Protein AF-A0A942F7T7-F1 (afdb_monomer)

pLDDT: mean 70.99, std 21.41, range [30.16, 93.31]

Secondary structure (DSSP, 8-state):
--SHHHHTT--HHHHHHHHHHHHHHHHHHSEEEHHHHHHHHH---S---HHHHHHHHHHHHTTSSEEEEE-SS-TT-EEEEE-TT--PPPHHHH-HHHHHHHHHHHHHHHHHHHHHHHHHHHHS---------------------------------------

Mean predicted aligned error: 17.88 Å

Sequence (163 aa):
MSDVKTWNNISGEQIDAIVESLKRGVRDSHRASVKYACKQILGIESKIHPRVVERVAAILVGTGEYLKEPGTQNTNDLDIVVNPAYKPPSWTDMHPILWEVIKGGITAIFSIIVSVILSIKILSPKVPQESNKHNTESVEVTPQKIVIRDTVYLSDSMLKKRH

Nearest PDB structures (foldseek):
  6wjh-assembly4_D  TM=6.776E-01  e=4.732E-01  Homo sapiens
  5wy5-assembly1_B  TM=5.385E-01  e=3.050E-01  Homo sapiens
  9bd2-assembly1_A  TM=6.716E-01  e=1.375E+00  Homo sapiens
  7jk4-assembly1_B  TM=4.595E-01  e=9.438E-01  Drosophila melanogaster
  8fo8-assembly1_E  TM=5.396E-01  e=1.375E+00  Homo sapiens

Foldseek 3Di:
DPPPVVLVPQDPVLLVQLLVVLVVCCVVPQKDWSVVSNCVSVVDPDDDDLVSQVVSQCVVCVVVQWDWDQDPVDNSIIMIGGDPPDDPQDPCNVCVPVVVVVVVVVVVVVVVVVVVVVVVVVPPDPPPPDDDDDDDDDDDDDDDDDDDDDDDDDDDDDDDDDD

Structure (mmCIF, N/CA/C/O backbone):
data_AF-A0A942F7T7-F1
#
_entry.id   AF-A0A942F7T7-F1
#
loop_
_atom_site.group_PDB
_atom_site.id
_atom_site.type_symbol
_atom_site.label_atom_id
_atom_site.label_alt_id
_atom_site.label_comp_id
_atom_site.label_asym_id
_atom_site.label_entity_id
_atom_site.label_seq_id
_atom_site.pdbx_PDB_ins_code
_atom_site.Cartn_x
_atom_site.Cartn_y
_atom_site.Cartn_z
_atom_site.occupancy
_atom_site.B_iso_or_equiv
_atom_site.auth_seq_id
_atom_site.auth_comp_id
_atom_site.auth_asym_id
_atom_site.auth_atom_id
_atom_site.pdbx_PDB_model_num
ATOM 1 N N . MET A 1 1 ? -23.646 11.274 22.908 1.00 39.72 1 MET A N 1
ATOM 2 C CA . MET A 1 1 ? -24.298 11.187 21.579 1.00 39.72 1 MET A CA 1
ATOM 3 C C . MET A 1 1 ? -23.443 11.949 20.557 1.00 39.72 1 MET A C 1
ATOM 5 O O . MET A 1 1 ? -23.967 12.736 19.779 1.00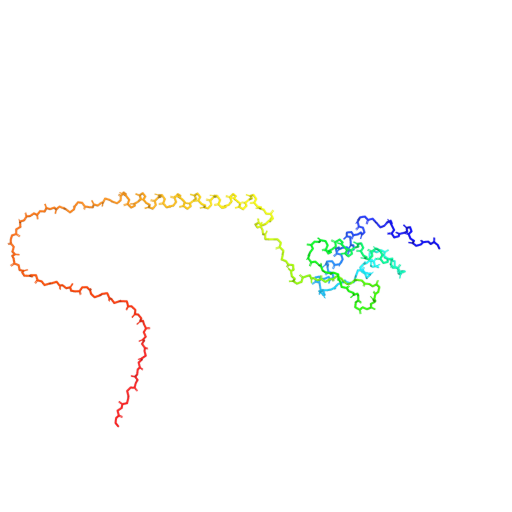 39.72 1 MET A O 1
ATOM 9 N N . SER A 1 2 ? -22.116 11.736 20.584 1.00 47.78 2 SER A N 1
ATOM 10 C CA . SER A 1 2 ? -21.147 12.744 20.115 1.00 47.78 2 SER A CA 1
ATOM 11 C C . SER A 1 2 ? -20.045 12.218 19.189 1.00 47.78 2 SER A C 1
ATOM 13 O O . SER A 1 2 ? -19.206 13.006 18.782 1.00 47.78 2 SER A O 1
ATOM 15 N N . ASP A 1 3 ? -20.035 10.938 18.807 1.00 53.72 3 ASP A N 1
ATOM 16 C CA . ASP A 1 3 ? -18.821 10.376 18.189 1.00 53.72 3 ASP A CA 1
ATOM 17 C C . ASP A 1 3 ? -18.897 10.171 16.671 1.00 53.72 3 ASP A C 1
ATOM 19 O O . ASP A 1 3 ? -17.874 10.216 16.004 1.00 53.72 3 ASP A O 1
ATOM 23 N N . VAL A 1 4 ? -20.075 10.002 16.062 1.00 48.12 4 VAL A N 1
ATOM 24 C CA . VAL A 1 4 ? -20.154 9.618 14.632 1.00 48.12 4 VAL A CA 1
ATOM 25 C C . VAL A 1 4 ? -19.854 10.782 13.674 1.00 48.12 4 VAL A C 1
ATOM 27 O O . VAL A 1 4 ? -19.265 10.570 12.615 1.00 48.12 4 VAL A O 1
ATOM 30 N N . LYS A 1 5 ? -20.211 12.024 14.037 1.00 47.53 5 LYS A N 1
ATOM 31 C CA . LYS A 1 5 ? -19.929 13.207 13.197 1.00 47.53 5 LYS A CA 1
ATOM 32 C C . LYS A 1 5 ? -18.435 13.532 13.129 1.00 47.53 5 LYS A C 1
ATOM 34 O O . LYS A 1 5 ? -17.971 13.987 12.091 1.00 47.53 5 LYS A O 1
ATOM 39 N N . THR A 1 6 ? -17.688 13.252 14.193 1.00 57.66 6 THR A N 1
ATOM 40 C CA . THR A 1 6 ? -16.248 13.525 14.291 1.00 57.66 6 THR A CA 1
ATOM 41 C C . THR A 1 6 ? -15.443 12.621 13.355 1.00 57.66 6 THR A C 1
ATOM 43 O O . THR A 1 6 ? -14.536 13.089 12.678 1.00 57.66 6 THR A O 1
ATOM 46 N N . TRP A 1 7 ? -15.835 11.348 13.223 1.00 58.22 7 TRP A N 1
ATOM 47 C CA . TRP A 1 7 ? -15.161 10.377 12.347 1.00 58.22 7 TRP A CA 1
ATOM 48 C C . TRP A 1 7 ? -15.465 10.557 10.853 1.00 58.22 7 TRP A C 1
ATOM 50 O O . TRP A 1 7 ? -14.662 10.154 10.014 1.00 58.22 7 TRP A O 1
ATOM 60 N N . ASN A 1 8 ? -16.598 11.176 10.504 1.00 61.94 8 ASN A N 1
ATOM 61 C CA . ASN A 1 8 ? -16.910 11.530 9.114 1.00 61.94 8 ASN A CA 1
ATOM 62 C C . ASN A 1 8 ? -16.167 12.791 8.631 1.00 61.94 8 ASN A C 1
ATOM 64 O O . ASN A 1 8 ? -16.152 13.043 7.430 1.00 61.94 8 ASN A O 1
ATOM 68 N N . ASN A 1 9 ? -15.540 13.546 9.541 1.00 70.25 9 ASN A N 1
ATOM 69 C CA . ASN A 1 9 ? -14.841 14.804 9.263 1.00 70.25 9 ASN A CA 1
ATOM 70 C C . ASN A 1 9 ? -13.305 14.675 9.278 1.00 70.25 9 ASN A C 1
ATOM 72 O O . ASN A 1 9 ? -12.613 15.676 9.447 1.00 70.25 9 ASN A O 1
ATOM 76 N N . ILE A 1 10 ? -12.757 13.469 9.102 1.00 76.12 10 ILE A N 1
ATOM 77 C CA . ILE A 1 10 ? -11.308 13.312 8.905 1.00 76.12 10 ILE A CA 1
ATOM 78 C C . ILE A 1 10 ? -10.936 13.950 7.562 1.00 76.12 10 ILE A C 1
ATOM 80 O O . ILE A 1 10 ? -11.512 13.595 6.527 1.00 76.12 10 ILE A O 1
ATOM 84 N N . SER A 1 11 ? -9.991 14.891 7.580 1.00 83.56 11 SER A N 1
ATOM 85 C CA . SER A 1 11 ? -9.525 15.567 6.369 1.00 83.56 11 SER A CA 1
ATOM 86 C C . SER A 1 11 ? -8.717 14.622 5.474 1.00 83.56 11 SER A C 1
ATOM 88 O O . SER A 1 11 ? -8.183 13.610 5.931 1.00 83.56 11 SER A O 1
ATOM 90 N N . GLY A 1 12 ? -8.600 14.962 4.186 1.00 83.19 12 GLY A N 1
ATOM 91 C CA . GLY A 1 12 ? -7.717 14.234 3.266 1.00 83.19 12 GLY A CA 1
ATOM 92 C C . GLY A 1 12 ? -6.278 14.174 3.785 1.00 83.19 12 GLY A C 1
ATOM 93 O O . GLY A 1 12 ? -5.710 13.094 3.868 1.00 83.19 12 GLY A O 1
ATOM 94 N N . GLU A 1 13 ? -5.754 15.298 4.280 1.00 88.50 13 GLU A N 1
ATOM 95 C CA . GLU A 1 13 ? -4.402 15.381 4.853 1.00 88.50 13 GLU A CA 1
ATOM 96 C C . GLU A 1 13 ? -4.195 14.439 6.046 1.00 88.50 13 GLU A C 1
ATOM 98 O O . GLU A 1 13 ? -3.140 13.824 6.186 1.00 88.50 13 GLU A O 1
ATOM 103 N N . GLN A 1 14 ? -5.203 14.290 6.910 1.00 87.56 14 GLN A N 1
ATOM 104 C CA . GLN A 1 14 ? -5.133 13.353 8.030 1.00 87.56 14 GLN A CA 1
ATOM 105 C C . GLN A 1 14 ? -5.121 11.901 7.547 1.00 87.56 14 GLN A C 1
ATOM 107 O O . GLN A 1 14 ? -4.387 11.083 8.099 1.00 87.56 14 GLN A O 1
ATOM 112 N N . ILE A 1 15 ? -5.911 11.574 6.519 1.00 86.81 15 ILE A N 1
ATOM 113 C CA . ILE A 1 15 ? -5.895 10.243 5.900 1.00 86.81 15 ILE A CA 1
ATOM 114 C C . ILE A 1 15 ? -4.515 9.966 5.298 1.00 86.81 15 ILE A C 1
ATOM 116 O O . ILE A 1 15 ? -3.952 8.906 5.562 1.00 86.81 15 ILE A O 1
ATOM 120 N N . ASP A 1 16 ? -3.946 10.922 4.566 1.00 89.31 16 ASP A N 1
ATOM 121 C CA . ASP A 1 16 ? -2.624 10.788 3.952 1.00 89.31 16 ASP A CA 1
ATOM 122 C C . ASP A 1 16 ? -1.530 10.602 5.013 1.00 89.31 16 ASP A C 1
ATOM 124 O O . ASP A 1 16 ? -0.691 9.709 4.893 1.00 89.31 16 ASP A O 1
ATOM 128 N N . ALA A 1 17 ? -1.585 11.360 6.111 1.00 90.62 17 ALA A N 1
ATOM 129 C CA . ALA A 1 17 ? -0.657 11.211 7.230 1.00 90.62 17 ALA A CA 1
ATOM 130 C C . ALA A 1 17 ? -0.758 9.830 7.906 1.00 90.62 17 ALA A C 1
ATOM 132 O O . ALA A 1 17 ? 0.264 9.232 8.256 1.00 90.62 17 ALA A O 1
ATOM 133 N N . ILE A 1 18 ? -1.973 9.292 8.069 1.00 91.38 18 ILE A N 1
ATOM 134 C CA . ILE A 1 18 ? -2.180 7.934 8.595 1.00 91.38 18 ILE A CA 1
ATOM 135 C C . ILE A 1 18 ? -1.603 6.898 7.627 1.00 91.38 18 ILE A C 1
ATOM 137 O O . ILE A 1 18 ? -0.908 5.980 8.059 1.00 91.38 18 ILE A O 1
ATOM 141 N N . VAL A 1 19 ? -1.864 7.044 6.327 1.00 91.19 19 VAL A N 1
ATOM 142 C CA . VAL A 1 19 ? -1.357 6.139 5.289 1.00 91.19 19 VAL A CA 1
ATOM 143 C C . VAL A 1 19 ? 0.171 6.130 5.270 1.00 91.19 19 VAL A C 1
ATOM 145 O O . VAL A 1 19 ? 0.770 5.057 5.267 1.00 91.19 19 VAL A O 1
ATOM 148 N N . GLU A 1 20 ? 0.817 7.292 5.321 1.00 92.31 20 GLU A N 1
ATOM 149 C CA . GLU A 1 20 ? 2.280 7.381 5.361 1.00 92.31 20 GLU A CA 1
ATOM 150 C C . GLU A 1 20 ? 2.871 6.799 6.651 1.00 92.31 20 GLU A C 1
ATOM 152 O O . GLU A 1 20 ? 3.884 6.096 6.609 1.00 92.31 20 GLU A O 1
ATOM 157 N N . SER A 1 21 ? 2.211 7.013 7.794 1.00 92.44 21 SER A N 1
ATOM 158 C CA . SER A 1 21 ? 2.591 6.373 9.059 1.00 92.44 21 SER A CA 1
ATOM 159 C C . SER A 1 21 ? 2.517 4.845 8.962 1.00 92.44 21 SER A C 1
ATOM 161 O O . SER A 1 21 ? 3.449 4.147 9.366 1.00 92.44 21 SER A O 1
ATOM 163 N N . LEU A 1 22 ? 1.460 4.312 8.339 1.00 92.62 22 LEU A N 1
ATOM 164 C CA . LEU A 1 22 ? 1.301 2.874 8.121 1.00 92.62 22 LEU A CA 1
ATOM 165 C C . LEU A 1 22 ? 2.367 2.307 7.188 1.00 92.62 22 LEU A C 1
ATOM 167 O O . LEU A 1 22 ? 2.978 1.299 7.531 1.00 92.62 22 LEU A O 1
ATOM 171 N N . LYS A 1 23 ? 2.653 2.959 6.056 1.00 92.12 23 LYS A N 1
ATOM 172 C CA . LYS A 1 23 ? 3.730 2.527 5.149 1.00 92.12 23 LYS A CA 1
ATOM 173 C C . LYS A 1 23 ? 5.080 2.478 5.858 1.00 92.12 23 LYS A C 1
ATOM 175 O O . LYS A 1 23 ? 5.849 1.541 5.646 1.00 92.12 23 LYS A O 1
ATOM 180 N N . ARG A 1 24 ? 5.370 3.468 6.711 1.00 92.12 24 ARG A N 1
ATOM 181 C CA . ARG A 1 24 ? 6.598 3.493 7.516 1.00 92.12 24 ARG A CA 1
ATOM 182 C C . ARG A 1 24 ? 6.628 2.336 8.513 1.00 92.12 24 ARG A C 1
ATOM 184 O O . ARG A 1 24 ? 7.587 1.578 8.513 1.00 92.12 24 ARG A O 1
ATOM 191 N N . GLY A 1 25 ? 5.553 2.137 9.275 1.00 90.06 25 GLY A N 1
ATOM 192 C CA . GLY A 1 25 ? 5.458 1.023 10.220 1.00 90.06 25 GLY A CA 1
ATOM 193 C C . GLY A 1 25 ? 5.614 -0.340 9.540 1.00 90.06 25 GLY A C 1
ATOM 194 O O . GLY A 1 25 ? 6.364 -1.188 10.008 1.00 90.06 25 GLY A O 1
ATOM 195 N N . VAL A 1 26 ? 4.983 -0.546 8.383 1.00 90.94 26 VAL A N 1
ATOM 196 C CA . VAL A 1 26 ? 5.130 -1.793 7.619 1.00 90.94 26 VAL A CA 1
ATOM 197 C C . VAL A 1 26 ? 6.555 -1.969 7.091 1.00 90.94 26 VAL A C 1
ATOM 199 O O . VAL A 1 26 ? 7.049 -3.090 7.055 1.00 90.94 26 VAL A O 1
ATOM 202 N N . ARG A 1 27 ? 7.247 -0.893 6.710 1.00 89.19 27 ARG A N 1
ATOM 203 C CA . ARG A 1 27 ? 8.653 -0.967 6.289 1.00 89.19 27 ARG A CA 1
ATOM 204 C C . ARG A 1 27 ? 9.575 -1.396 7.429 1.00 89.19 27 ARG A C 1
ATOM 206 O O . ARG A 1 27 ? 10.489 -2.178 7.191 1.00 89.19 27 ARG A O 1
ATOM 213 N N . ASP A 1 28 ? 9.315 -0.904 8.635 1.00 89.62 28 ASP A N 1
ATOM 214 C CA . ASP A 1 28 ? 10.190 -1.114 9.788 1.00 89.62 28 ASP A CA 1
ATOM 215 C C . ASP A 1 28 ? 9.928 -2.460 10.488 1.00 89.62 28 ASP A C 1
ATOM 217 O O . ASP A 1 28 ? 10.865 -3.118 10.936 1.00 89.62 28 ASP A O 1
ATOM 221 N N . SER A 1 29 ? 8.665 -2.894 10.570 1.00 86.06 29 SER A N 1
ATOM 222 C CA . SER A 1 29 ? 8.259 -4.098 11.314 1.00 86.06 29 SER A CA 1
ATOM 223 C C . SER A 1 29 ? 7.496 -5.140 10.493 1.00 86.06 29 SER A C 1
ATOM 225 O O . SER A 1 29 ? 6.938 -6.073 11.067 1.00 86.06 29 SER A O 1
ATOM 227 N N . HIS A 1 30 ? 7.423 -4.996 9.164 1.00 84.94 30 HIS A N 1
ATOM 228 C CA . HIS A 1 30 ? 6.638 -5.840 8.237 1.00 84.94 30 HIS A CA 1
ATOM 229 C C . HIS A 1 30 ? 5.120 -5.862 8.482 1.00 84.94 30 HIS A C 1
ATOM 231 O O . HIS A 1 30 ? 4.368 -6.472 7.717 1.00 84.94 30 HIS A O 1
ATOM 237 N N . ARG A 1 31 ? 4.660 -5.163 9.520 1.00 88.50 31 ARG A N 1
ATOM 238 C 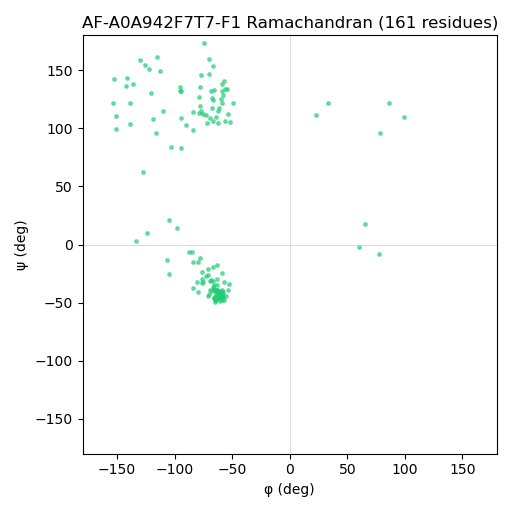CA . ARG A 1 31 ? 3.272 -5.073 9.955 1.00 88.50 31 ARG A CA 1
ATOM 239 C C . ARG A 1 31 ? 3.033 -3.749 10.675 1.00 88.50 31 ARG A C 1
ATOM 241 O O . ARG A 1 31 ? 3.884 -3.324 11.454 1.00 88.50 31 ARG A O 1
ATOM 248 N N . ALA A 1 32 ? 1.867 -3.143 10.467 1.00 91.06 32 ALA A N 1
ATOM 249 C CA . ALA A 1 32 ? 1.426 -1.962 11.207 1.00 91.06 32 ALA A CA 1
ATOM 250 C C . ALA A 1 32 ? -0.082 -2.000 11.504 1.00 91.06 32 ALA A C 1
ATOM 252 O O . ALA A 1 32 ? -0.879 -2.294 10.617 1.00 91.06 32 ALA A O 1
ATOM 253 N N . SER A 1 33 ? -0.476 -1.651 12.733 1.00 90.50 33 SER A N 1
ATOM 254 C CA . SER A 1 33 ? -1.889 -1.556 13.136 1.00 90.50 33 SER A CA 1
ATOM 255 C C . SER A 1 33 ? -2.510 -0.247 12.647 1.00 90.50 33 SER A C 1
ATOM 257 O O . SER A 1 33 ? -2.018 0.849 12.944 1.00 90.50 33 SER A O 1
ATOM 259 N N . VAL A 1 34 ? -3.644 -0.353 11.948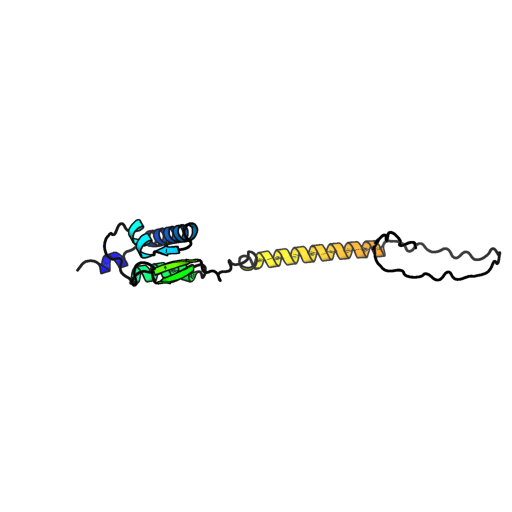 1.00 89.69 34 VAL A N 1
ATOM 260 C CA . VAL A 1 34 ? -4.410 0.804 11.461 1.00 89.69 34 VAL A CA 1
ATOM 261 C C . VAL A 1 34 ? -4.945 1.625 12.623 1.00 89.69 34 VAL A C 1
ATOM 263 O O . VAL A 1 34 ? -4.828 2.850 12.627 1.00 89.69 34 VAL A O 1
ATOM 266 N N . LYS A 1 35 ? -5.498 0.975 13.650 1.00 87.75 35 LYS A N 1
ATOM 267 C CA . LYS A 1 35 ? -6.006 1.681 14.827 1.00 87.75 35 LYS A CA 1
ATOM 268 C C . LYS A 1 35 ? -4.896 2.418 15.566 1.00 87.75 35 LYS A C 1
ATOM 270 O O . LYS A 1 35 ? -5.130 3.533 16.019 1.00 87.75 35 LYS A O 1
ATOM 275 N N . TYR A 1 36 ? -3.703 1.839 15.677 1.00 88.31 36 TYR A N 1
ATOM 276 C CA . TYR A 1 36 ? -2.568 2.512 16.303 1.00 88.31 36 TYR A CA 1
ATOM 277 C C . TYR A 1 36 ? -2.140 3.764 15.525 1.00 88.31 36 TYR A C 1
ATOM 279 O O . TYR A 1 36 ? -2.029 4.836 16.120 1.00 88.31 36 TYR A O 1
ATOM 287 N N . ALA A 1 37 ? -1.995 3.665 14.200 1.00 89.31 37 ALA A N 1
ATOM 288 C CA . ALA A 1 37 ? -1.657 4.813 13.356 1.00 89.31 37 ALA A CA 1
ATOM 289 C C . ALA A 1 37 ? -2.727 5.918 13.427 1.00 89.31 37 ALA A C 1
ATOM 291 O O . ALA A 1 37 ? -2.405 7.091 13.619 1.00 89.31 37 ALA A O 1
ATOM 292 N N . CYS A 1 38 ? -4.009 5.545 13.374 1.00 87.62 38 CYS A N 1
ATOM 293 C CA . CYS A 1 38 ? -5.123 6.474 13.562 1.00 87.62 38 CYS A CA 1
ATOM 294 C C . CYS A 1 38 ? -5.073 7.171 14.933 1.00 87.62 38 CYS A C 1
ATOM 296 O O . CYS A 1 38 ? -5.325 8.370 15.005 1.00 87.62 38 CYS A O 1
ATOM 298 N N . LYS A 1 39 ? -4.729 6.460 16.019 1.00 86.81 39 LYS A N 1
ATOM 299 C CA . LYS A 1 39 ? -4.596 7.066 17.356 1.00 86.81 39 LYS A CA 1
ATOM 300 C C . LYS A 1 39 ? -3.473 8.092 17.406 1.00 86.81 39 LYS A C 1
ATOM 302 O O . LYS A 1 39 ? -3.679 9.166 17.960 1.00 86.81 39 LYS A O 1
ATOM 307 N N . GLN A 1 40 ? -2.313 7.768 16.832 1.00 87.56 40 GLN A N 1
ATOM 308 C CA . GLN A 1 40 ? -1.166 8.674 16.837 1.00 87.56 40 GLN A CA 1
ATOM 309 C C . GLN A 1 40 ? -1.456 9.984 16.100 1.00 87.56 40 GLN A C 1
ATOM 311 O O . GLN A 1 40 ? -1.137 11.050 16.612 1.00 87.56 40 GLN A O 1
ATOM 316 N N . ILE A 1 41 ? -2.066 9.909 14.914 1.00 87.12 41 ILE A N 1
ATOM 317 C CA . ILE A 1 41 ? -2.286 11.092 14.070 1.00 87.12 41 ILE A CA 1
ATOM 318 C C . ILE A 1 41 ? -3.488 11.911 14.534 1.00 87.12 41 ILE A C 1
ATOM 320 O O . ILE A 1 41 ? -3.441 13.138 14.531 1.00 87.12 41 ILE A O 1
ATOM 324 N N . LEU A 1 42 ? -4.577 11.251 14.932 1.00 82.56 42 LEU A N 1
ATOM 325 C CA . LEU A 1 42 ? -5.796 11.954 15.327 1.00 82.56 42 LEU A CA 1
ATOM 326 C C . LEU A 1 42 ? -5.756 12.408 16.792 1.00 82.56 42 LEU A C 1
ATOM 328 O O . LEU A 1 42 ? -6.582 13.224 17.188 1.00 82.56 42 LEU A O 1
ATOM 332 N N . GLY A 1 43 ? -4.827 11.888 17.602 1.00 78.19 43 GLY A N 1
ATOM 333 C CA . GLY A 1 43 ? -4.717 12.211 19.029 1.00 78.19 43 GLY A CA 1
ATOM 334 C C . GLY A 1 43 ? -5.914 11.734 19.856 1.00 78.19 43 GLY A C 1
ATOM 335 O O . GLY A 1 43 ? -6.154 12.224 20.956 1.00 78.19 43 GLY A O 1
ATOM 336 N N . ILE A 1 44 ? -6.705 10.800 19.319 1.00 71.56 44 ILE A N 1
ATOM 337 C CA . ILE A 1 44 ? -7.936 10.326 19.948 1.00 71.56 44 ILE A CA 1
ATOM 338 C C . ILE A 1 44 ? -7.626 9.064 20.756 1.00 71.56 44 ILE A C 1
ATOM 340 O O . ILE A 1 44 ? -7.407 7.989 20.197 1.00 71.56 44 ILE A O 1
ATOM 344 N N . GLU A 1 45 ? -7.655 9.171 22.086 1.00 63.53 45 GLU A N 1
ATOM 345 C CA . GLU A 1 45 ? -7.521 8.012 22.985 1.00 63.53 45 GLU A CA 1
ATOM 346 C C . GLU A 1 45 ? -8.755 7.091 22.963 1.00 63.53 45 GLU A C 1
ATOM 348 O O . GLU A 1 45 ? -8.666 5.902 23.296 1.00 63.53 45 GLU A O 1
ATOM 353 N N . SER A 1 46 ? -9.907 7.622 22.538 1.00 60.53 46 SER A N 1
ATOM 354 C CA . SER A 1 46 ? -11.185 6.910 22.500 1.00 60.53 46 SER A CA 1
ATOM 355 C C . SER A 1 46 ? -11.279 5.886 21.352 1.00 60.53 46 SER A C 1
ATOM 357 O O . SER A 1 46 ? -10.377 5.713 20.526 1.00 60.53 46 SER A O 1
ATOM 359 N N . LYS A 1 47 ? -12.369 5.106 21.336 1.00 72.19 47 LYS A N 1
ATOM 360 C CA . LYS A 1 47 ? -12.586 4.038 20.348 1.00 72.19 47 LYS A CA 1
ATOM 361 C C . LYS A 1 47 ? -12.702 4.628 18.936 1.00 72.19 47 LYS A C 1
ATOM 363 O O . LYS A 1 47 ? -13.727 5.211 18.595 1.00 72.19 47 LYS A O 1
ATOM 368 N N . ILE A 1 48 ? -11.686 4.388 18.104 1.00 77.81 48 ILE A N 1
ATOM 369 C CA . ILE A 1 48 ? -11.769 4.626 16.658 1.00 77.81 48 ILE A CA 1
ATOM 370 C C . ILE A 1 48 ? -12.903 3.794 16.072 1.00 77.81 48 ILE A C 1
ATOM 372 O O . ILE A 1 48 ? -13.024 2.597 16.351 1.00 77.81 48 ILE A O 1
ATOM 376 N N . HIS A 1 49 ? -13.733 4.443 15.260 1.00 79.12 49 HIS A N 1
ATOM 377 C CA . HIS A 1 49 ? -14.863 3.793 14.621 1.00 79.12 49 HIS A CA 1
ATOM 378 C C . HIS A 1 49 ? -14.383 2.765 13.573 1.00 79.12 49 HIS A C 1
ATOM 380 O O . HIS A 1 49 ? -13.577 3.126 12.712 1.00 79.12 49 HIS A O 1
ATOM 386 N N . PRO A 1 50 ? -14.910 1.523 13.558 1.00 80.81 50 PRO A N 1
ATOM 387 C CA . PRO A 1 50 ? -14.460 0.466 12.641 1.00 80.81 50 PRO A CA 1
ATOM 388 C C . PRO A 1 50 ? -14.472 0.869 11.160 1.00 80.81 50 PRO A C 1
ATOM 390 O O . PRO A 1 50 ? -13.524 0.599 10.436 1.00 80.81 50 PRO A O 1
ATOM 393 N N . ARG A 1 51 ? -15.488 1.625 10.720 1.00 82.81 51 ARG A N 1
ATOM 394 C CA . ARG A 1 51 ? -15.557 2.144 9.336 1.00 82.81 51 ARG A CA 1
ATOM 395 C C . ARG A 1 51 ? -14.354 2.999 8.918 1.00 82.81 51 ARG A C 1
ATOM 397 O O . ARG A 1 51 ? -14.004 3.006 7.744 1.00 82.81 51 ARG A O 1
ATOM 404 N N . VAL A 1 52 ? -13.735 3.738 9.842 1.00 81.56 52 VAL A N 1
ATOM 405 C CA . VAL A 1 52 ? -12.532 4.536 9.538 1.00 81.56 52 VAL A CA 1
ATOM 406 C C . VAL A 1 52 ? -11.344 3.612 9.313 1.00 81.56 52 VAL A C 1
ATOM 408 O O . VAL A 1 52 ? -10.618 3.778 8.338 1.00 81.56 52 VAL A O 1
ATOM 411 N N . VAL A 1 53 ? -11.197 2.607 10.178 1.00 85.94 53 VAL A N 1
ATOM 412 C CA . VAL A 1 53 ? -10.167 1.568 10.068 1.00 85.94 53 VAL A CA 1
ATOM 413 C C . VAL A 1 53 ? -10.285 0.850 8.722 1.00 85.94 53 VAL A C 1
ATOM 415 O O . VAL A 1 53 ? -9.306 0.744 7.989 1.00 85.94 53 VAL A O 1
ATOM 418 N N . GLU A 1 54 ? -11.497 0.441 8.344 1.00 87.00 54 GLU A N 1
ATOM 419 C CA . GLU A 1 54 ? -11.761 -0.201 7.054 1.00 87.00 54 GLU A CA 1
ATOM 420 C C . GLU A 1 54 ? -11.461 0.710 5.862 1.00 87.00 54 GLU A C 1
ATOM 422 O O . GLU A 1 54 ? -10.862 0.259 4.887 1.00 87.00 54 GLU A O 1
ATOM 427 N N . ARG A 1 55 ? -11.847 1.990 5.931 1.00 86.69 55 ARG A N 1
ATOM 428 C CA . ARG A 1 55 ? -11.606 2.955 4.851 1.00 86.69 55 ARG A CA 1
ATOM 429 C C . ARG A 1 55 ? -10.113 3.191 4.629 1.00 86.69 55 ARG A C 1
ATOM 431 O O . ARG A 1 55 ? -9.668 3.160 3.487 1.00 86.69 55 ARG A O 1
ATOM 438 N N . VAL A 1 56 ? -9.345 3.401 5.699 1.00 87.62 56 VAL A N 1
ATOM 439 C CA . VAL A 1 56 ? -7.886 3.581 5.620 1.00 87.62 56 VAL A CA 1
ATOM 440 C C . VAL A 1 56 ? -7.219 2.314 5.086 1.00 87.62 56 VAL A C 1
ATOM 442 O O . VAL A 1 56 ? -6.400 2.388 4.171 1.00 87.62 56 VAL A O 1
ATOM 445 N N . ALA A 1 57 ? -7.613 1.143 5.595 1.00 88.75 57 ALA A N 1
ATOM 446 C CA . ALA A 1 57 ? -7.094 -0.132 5.114 1.00 88.75 57 ALA A CA 1
ATOM 447 C C . ALA A 1 57 ? -7.384 -0.345 3.619 1.00 88.75 57 ALA A C 1
ATOM 449 O O . ALA A 1 57 ? -6.512 -0.791 2.879 1.00 88.75 57 ALA A O 1
ATOM 450 N N . ALA A 1 58 ? -8.586 0.006 3.151 1.00 88.94 58 ALA A N 1
ATOM 451 C CA . ALA A 1 58 ? -8.971 -0.142 1.750 1.00 88.94 58 ALA A CA 1
ATOM 452 C C . ALA A 1 58 ? -8.118 0.712 0.797 1.00 88.94 58 ALA A C 1
ATOM 454 O O . ALA A 1 58 ? -7.819 0.254 -0.303 1.00 88.94 58 ALA A O 1
ATOM 455 N N . ILE A 1 59 ? -7.690 1.910 1.215 1.00 88.19 59 ILE A N 1
ATOM 456 C CA . ILE A 1 59 ? -6.811 2.776 0.409 1.00 88.19 59 ILE A CA 1
ATOM 457 C C . ILE A 1 59 ? -5.460 2.094 0.164 1.00 88.19 59 ILE A C 1
ATOM 459 O O . ILE A 1 59 ? -4.983 2.061 -0.967 1.00 88.19 59 ILE A O 1
ATOM 463 N N . LEU A 1 60 ? -4.866 1.511 1.209 1.00 87.62 60 LEU A N 1
ATOM 464 C CA . LEU A 1 60 ? -3.578 0.818 1.118 1.00 87.62 60 LEU A CA 1
ATOM 465 C C . LEU A 1 60 ? -3.670 -0.495 0.339 1.00 87.62 60 LEU A C 1
ATOM 467 O O . LEU A 1 60 ? -2.812 -0.781 -0.487 1.00 87.62 60 LEU A O 1
ATOM 471 N N . VAL A 1 61 ? -4.716 -1.288 0.570 1.00 88.81 61 VAL A N 1
ATOM 472 C CA . VAL A 1 61 ? -4.898 -2.572 -0.129 1.00 88.81 61 VAL A CA 1
ATOM 473 C C . VAL A 1 61 ? -5.255 -2.367 -1.604 1.00 88.81 61 VAL A C 1
ATOM 475 O O . VAL A 1 61 ? -4.937 -3.213 -2.436 1.00 88.81 61 VAL A O 1
ATOM 478 N N . GLY A 1 62 ? -5.868 -1.233 -1.957 1.00 84.31 62 GLY A N 1
ATOM 479 C CA . GLY A 1 62 ? -6.241 -0.910 -3.335 1.00 84.31 62 GLY A CA 1
ATOM 480 C C . GLY A 1 62 ? -5.064 -0.872 -4.317 1.00 84.31 62 GLY A C 1
ATOM 481 O O . GLY A 1 62 ? -5.270 -1.104 -5.505 1.00 84.31 62 GLY A O 1
ATOM 482 N N . THR A 1 63 ? -3.835 -0.635 -3.843 1.00 80.69 63 THR A N 1
ATOM 483 C CA . THR A 1 63 ? -2.628 -0.653 -4.690 1.00 80.69 63 THR A CA 1
ATOM 484 C C . THR A 1 63 ? -2.109 -2.065 -4.974 1.00 80.69 63 THR A C 1
ATOM 486 O O . THR A 1 63 ? -1.272 -2.244 -5.855 1.00 80.69 63 THR A O 1
ATOM 489 N N . GLY A 1 64 ? -2.570 -3.072 -4.224 1.00 84.62 64 GLY A N 1
ATOM 490 C CA . GLY A 1 64 ? -2.085 -4.451 -4.298 1.00 84.62 64 GLY A CA 1
ATOM 491 C C . GLY A 1 64 ? -0.738 -4.701 -3.608 1.00 84.62 64 GLY A C 1
ATOM 492 O O . GLY A 1 64 ? -0.360 -5.861 -3.452 1.00 84.62 64 GLY A O 1
ATOM 493 N N . GLU A 1 65 ? -0.039 -3.653 -3.160 1.00 88.69 65 GLU A N 1
ATOM 494 C CA . GLU A 1 65 ? 1.240 -3.742 -2.433 1.00 88.69 65 GLU A CA 1
ATOM 495 C C . GLU A 1 65 ? 1.069 -4.258 -1.001 1.00 88.69 65 GLU A C 1
ATOM 497 O O . GLU A 1 65 ? 1.963 -4.899 -0.448 1.00 88.69 65 GLU A O 1
ATOM 502 N N . TYR A 1 66 ? -0.104 -4.025 -0.4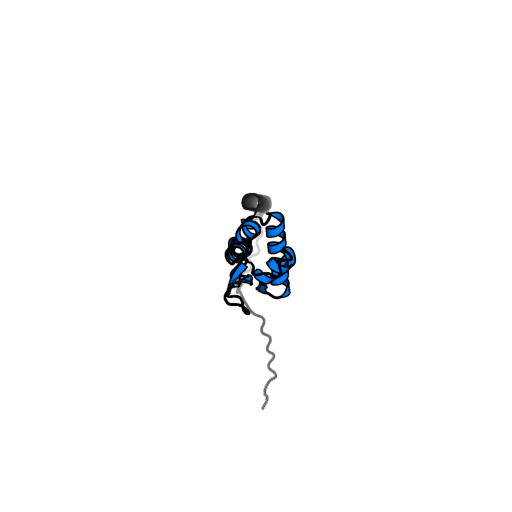16 1.00 93.00 66 TYR A N 1
ATOM 503 C CA . TYR A 1 66 ? -0.397 -4.344 0.972 1.00 93.00 66 TYR A CA 1
ATOM 504 C C . TYR A 1 66 ? -1.600 -5.277 1.094 1.00 93.00 66 TYR A C 1
ATOM 506 O O . TYR A 1 66 ? -2.526 -5.239 0.282 1.00 93.00 66 TYR A O 1
ATOM 514 N N . LEU A 1 67 ? -1.612 -6.088 2.150 1.00 91.88 67 LEU A N 1
ATOM 515 C CA . LEU A 1 67 ? -2.756 -6.900 2.558 1.00 91.88 67 LEU A CA 1
ATOM 516 C C . LEU A 1 67 ? -3.298 -6.391 3.891 1.00 91.88 67 LEU A C 1
ATOM 518 O O . LEU A 1 67 ? -2.548 -5.889 4.729 1.00 91.88 67 LEU A O 1
ATOM 522 N N . LYS A 1 68 ? -4.609 -6.550 4.086 1.00 91.75 68 LYS A N 1
ATOM 523 C CA . LYS A 1 68 ? -5.246 -6.385 5.394 1.00 91.75 68 LYS A CA 1
ATOM 524 C C . LYS A 1 68 ? -5.358 -7.744 6.070 1.00 91.75 68 LYS A C 1
ATOM 526 O O . LYS A 1 68 ? -5.856 -8.694 5.468 1.00 91.75 68 LYS A O 1
ATOM 531 N N . GLU A 1 69 ? -4.958 -7.811 7.326 1.00 89.81 69 GLU A N 1
ATOM 532 C CA . GLU A 1 69 ? -5.075 -8.991 8.172 1.00 89.81 69 GLU A CA 1
ATOM 533 C C . GLU A 1 69 ? -5.821 -8.642 9.465 1.00 89.81 69 GLU A C 1
ATOM 535 O O . GLU A 1 69 ? -5.822 -7.481 9.887 1.00 89.81 69 GLU A O 1
ATOM 540 N N . PRO A 1 70 ? -6.482 -9.619 10.108 1.00 87.75 70 PRO A N 1
ATOM 541 C CA . PRO A 1 70 ? -7.050 -9.417 11.433 1.00 87.75 70 PRO A CA 1
ATOM 542 C C . PRO A 1 70 ? -5.974 -8.952 12.418 1.00 87.75 70 PRO A C 1
ATOM 544 O O . PRO A 1 70 ? -4.886 -9.529 12.470 1.00 87.75 70 PRO A O 1
ATOM 547 N N . GLY A 1 71 ? -6.292 -7.927 13.210 1.00 81.50 71 GLY A N 1
ATOM 548 C CA . GLY A 1 71 ? -5.372 -7.360 14.186 1.00 81.50 71 GLY A CA 1
ATOM 549 C C . GLY A 1 71 ? -4.888 -8.396 15.199 1.00 81.50 71 GLY A C 1
ATOM 550 O O . GLY A 1 71 ? -5.687 -9.066 15.856 1.00 81.50 71 GLY A O 1
ATOM 551 N N . THR A 1 72 ? -3.569 -8.491 15.378 1.00 74.25 72 THR A N 1
ATOM 552 C CA . THR A 1 72 ? -2.958 -9.516 16.246 1.00 74.25 72 THR A CA 1
ATOM 553 C C . THR A 1 72 ? -3.346 -9.387 17.720 1.00 74.25 72 THR A C 1
ATOM 555 O O . THR A 1 72 ? -3.379 -10.378 18.443 1.00 74.25 72 THR A O 1
ATOM 558 N N . GLN A 1 73 ? -3.630 -8.166 18.178 1.00 68.81 73 GLN A N 1
ATOM 559 C CA . GLN A 1 73 ? -3.943 -7.868 19.581 1.00 68.81 73 GLN A CA 1
ATOM 560 C C . GLN A 1 73 ? -5.429 -7.575 19.827 1.00 68.81 73 GLN A C 1
ATOM 562 O O . GLN A 1 73 ? -5.866 -7.509 20.976 1.00 68.81 73 GLN A O 1
ATOM 567 N N . ASN A 1 74 ? -6.222 -7.347 18.776 1.00 67.94 74 ASN A N 1
ATOM 568 C CA . ASN A 1 74 ? -7.622 -6.954 18.907 1.00 67.94 74 ASN A CA 1
ATOM 569 C C . ASN A 1 74 ? -8.413 -7.394 17.673 1.00 67.94 74 ASN A C 1
ATOM 571 O O . ASN A 1 74 ? -8.129 -6.951 16.566 1.00 67.94 74 ASN A O 1
ATOM 575 N N . THR A 1 75 ? -9.454 -8.201 17.873 1.00 66.94 75 THR A N 1
ATOM 576 C CA . THR A 1 75 ? -10.315 -8.723 16.797 1.00 66.94 75 THR A CA 1
ATOM 577 C C . THR A 1 75 ? -11.083 -7.645 16.034 1.00 66.94 75 THR A C 1
ATOM 579 O O . THR A 1 75 ? -11.537 -7.899 14.925 1.00 66.94 75 THR A O 1
ATOM 582 N N . ASN A 1 76 ? -11.211 -6.439 16.597 1.00 75.50 76 ASN A N 1
ATOM 583 C CA . ASN A 1 76 ? -11.848 -5.291 15.944 1.00 75.50 76 ASN A CA 1
ATOM 584 C C . ASN A 1 76 ? -10.836 -4.319 15.304 1.00 75.50 76 ASN A C 1
ATOM 586 O O . ASN A 1 76 ? -11.180 -3.163 15.051 1.00 75.50 76 ASN A O 1
ATOM 590 N N . ASP A 1 77 ? -9.580 -4.733 15.136 1.00 83.25 77 ASP A N 1
ATOM 591 C CA . ASP A 1 77 ? -8.532 -3.968 14.460 1.00 83.25 77 ASP A CA 1
ATOM 592 C C . ASP A 1 77 ? -8.079 -4.678 13.179 1.00 83.25 77 ASP A C 1
ATOM 594 O O . ASP A 1 77 ? -8.321 -5.872 12.993 1.00 83.25 77 ASP A O 1
ATOM 598 N N . LEU A 1 78 ? -7.430 -3.922 12.299 1.00 89.44 78 LEU A N 1
ATOM 599 C CA . LEU A 1 78 ? -6.805 -4.419 11.086 1.00 89.44 78 LEU A CA 1
ATOM 600 C C . LEU A 1 78 ? -5.318 -4.092 11.127 1.00 89.44 78 LEU A C 1
ATOM 602 O O . LEU A 1 78 ? -4.924 -2.946 11.354 1.00 89.44 78 LEU A O 1
ATOM 606 N N . ASP A 1 79 ? -4.515 -5.108 10.854 1.00 91.38 79 ASP A N 1
ATOM 607 C CA . ASP A 1 79 ? -3.094 -4.960 10.600 1.00 91.38 79 ASP A CA 1
ATOM 608 C C . ASP A 1 79 ? -2.880 -4.873 9.085 1.00 91.38 79 ASP A C 1
ATOM 610 O O . ASP A 1 79 ? -3.477 -5.620 8.308 1.00 91.38 79 ASP A O 1
ATOM 614 N N . ILE A 1 80 ? -2.034 -3.942 8.656 1.00 93.31 80 ILE A N 1
ATOM 615 C CA . ILE A 1 80 ? -1.543 -3.867 7.283 1.00 93.31 80 ILE A CA 1
ATOM 616 C C . ILE A 1 80 ? -0.205 -4.585 7.236 1.00 93.31 80 ILE A C 1
ATOM 618 O O . ILE A 1 80 ? 0.658 -4.342 8.080 1.00 93.31 80 ILE A O 1
ATOM 622 N N . VAL A 1 81 ? -0.035 -5.460 6.251 1.00 92.44 81 VAL A N 1
ATOM 623 C CA . VAL A 1 81 ? 1.205 -6.203 6.002 1.00 92.44 81 VAL A CA 1
ATOM 624 C C . VAL A 1 81 ? 1.611 -6.077 4.540 1.00 92.44 81 VAL A C 1
ATOM 626 O O . VAL A 1 81 ? 0.780 -5.777 3.679 1.00 92.44 81 VAL A O 1
ATOM 629 N N . VAL A 1 82 ? 2.890 -6.308 4.246 1.00 90.88 82 VAL A N 1
ATOM 630 C CA . VAL A 1 82 ? 3.376 -6.367 2.860 1.00 90.88 82 VAL A CA 1
ATOM 631 C C . VAL A 1 82 ? 2.757 -7.575 2.163 1.00 90.88 82 VAL A C 1
ATOM 633 O O . VAL A 1 82 ? 2.783 -8.681 2.700 1.00 90.88 82 VAL A O 1
ATOM 636 N N . ASN A 1 83 ? 2.236 -7.384 0.954 1.00 90.81 83 ASN A N 1
ATOM 637 C CA . ASN A 1 83 ? 1.810 -8.490 0.113 1.00 90.81 83 ASN A CA 1
ATOM 638 C C . ASN A 1 83 ? 3.045 -9.195 -0.485 1.00 90.81 83 ASN A C 1
ATOM 640 O O . ASN A 1 83 ? 3.698 -8.620 -1.358 1.00 90.81 83 ASN A O 1
ATOM 644 N N . PRO A 1 84 ? 3.359 -10.448 -0.106 1.00 85.69 84 PRO A N 1
ATOM 645 C CA . PRO A 1 84 ? 4.518 -11.154 -0.656 1.00 85.69 84 PRO A CA 1
ATOM 646 C C . PRO A 1 84 ? 4.364 -11.478 -2.149 1.00 85.69 84 PRO A C 1
ATOM 648 O O . PRO A 1 84 ? 5.352 -11.731 -2.832 1.00 85.69 84 PRO A O 1
ATOM 651 N N . ALA A 1 85 ? 3.132 -11.477 -2.667 1.00 86.69 85 ALA A N 1
ATOM 652 C CA . ALA A 1 85 ? 2.847 -11.705 -4.078 1.00 86.69 85 ALA A CA 1
ATOM 653 C C . ALA A 1 85 ? 2.898 -10.419 -4.918 1.00 86.69 85 ALA A C 1
ATOM 655 O O . ALA A 1 85 ? 2.782 -10.494 -6.144 1.00 86.69 85 ALA A O 1
ATOM 656 N N . TYR A 1 86 ? 3.055 -9.248 -4.290 1.00 86.25 86 TYR A N 1
ATOM 657 C CA . TYR A 1 86 ? 3.135 -7.994 -5.022 1.00 86.25 86 TYR A CA 1
ATOM 658 C C . TYR A 1 86 ? 4.417 -7.936 -5.843 1.00 86.25 86 TYR A C 1
ATOM 660 O O . TYR A 1 86 ? 5.528 -8.086 -5.332 1.00 86.25 86 TYR A O 1
ATOM 668 N N . LYS A 1 87 ? 4.247 -7.685 -7.138 1.00 82.94 87 LYS A N 1
ATOM 669 C CA . LYS A 1 87 ? 5.343 -7.378 -8.044 1.00 82.94 87 LYS A CA 1
ATOM 670 C C . LYS A 1 87 ? 5.204 -5.910 -8.411 1.00 82.94 87 LYS A C 1
ATOM 672 O O . LYS A 1 87 ? 4.196 -5.568 -9.034 1.00 82.94 87 LYS A O 1
ATOM 677 N N . PRO A 1 88 ? 6.160 -5.049 -8.024 1.00 81.44 88 PRO A N 1
ATOM 678 C CA . PRO A 1 88 ? 6.123 -3.670 -8.466 1.00 81.44 88 PRO A CA 1
ATOM 679 C C . PRO A 1 88 ? 6.105 -3.650 -10.001 1.00 81.44 88 PRO A C 1
ATOM 681 O O . PRO A 1 88 ? 6.774 -4.488 -10.621 1.00 81.44 88 PRO A O 1
ATOM 684 N N . PRO A 1 89 ? 5.329 -2.741 -10.614 1.00 80.00 89 PRO A N 1
ATOM 685 C CA . PRO A 1 89 ? 5.282 -2.629 -12.063 1.00 80.00 89 PRO A CA 1
ATOM 686 C C . PRO A 1 89 ? 6.702 -2.432 -12.588 1.00 80.00 89 PRO A C 1
ATOM 688 O O . PRO A 1 89 ? 7.483 -1.652 -12.035 1.00 80.00 89 PRO A O 1
ATOM 691 N N . SER A 1 90 ? 7.059 -3.177 -13.633 1.00 81.62 90 SER A N 1
ATOM 692 C CA . SER A 1 90 ? 8.377 -3.016 -14.230 1.00 81.62 90 SER A CA 1
ATOM 693 C C . SER A 1 90 ? 8.468 -1.635 -14.881 1.00 81.62 90 SER A C 1
ATOM 695 O O . SER A 1 90 ? 7.460 -1.066 -15.304 1.00 81.62 90 SER A O 1
ATOM 697 N N . TRP A 1 91 ? 9.676 -1.082 -15.004 1.00 81.50 91 TRP A N 1
ATOM 698 C CA . TRP A 1 91 ? 9.868 0.215 -15.668 1.00 81.50 91 TRP A CA 1
ATOM 699 C C . TRP A 1 91 ? 9.243 0.241 -17.075 1.00 81.50 91 TRP A C 1
ATOM 701 O O . TRP A 1 91 ? 8.680 1.249 -17.500 1.00 81.50 91 TRP A O 1
ATOM 711 N N . THR A 1 92 ? 9.272 -0.899 -17.770 1.00 82.56 92 THR A N 1
ATOM 712 C CA . THR A 1 92 ? 8.660 -1.079 -19.089 1.00 82.56 92 THR A CA 1
ATOM 713 C C . THR A 1 92 ? 7.133 -1.048 -19.064 1.00 82.56 92 THR A C 1
ATOM 715 O O . THR A 1 92 ? 6.538 -0.579 -20.030 1.00 82.56 92 THR A O 1
ATOM 718 N N . ASP A 1 93 ? 6.504 -1.480 -17.967 1.00 80.50 93 ASP A N 1
ATOM 719 C CA . ASP A 1 93 ? 5.050 -1.379 -17.779 1.00 80.50 93 ASP A CA 1
ATOM 720 C C . ASP A 1 93 ? 4.627 0.060 -17.452 1.00 80.50 93 ASP A C 1
ATOM 722 O O . ASP A 1 93 ? 3.550 0.500 -17.849 1.00 80.50 93 ASP A O 1
ATOM 726 N N . MET A 1 94 ? 5.482 0.817 -16.752 1.00 78.56 94 MET A N 1
ATOM 727 C CA . MET A 1 94 ? 5.220 2.220 -16.401 1.00 78.56 94 MET A CA 1
ATOM 728 C C . MET A 1 94 ? 5.414 3.173 -17.588 1.00 78.56 94 MET A C 1
ATOM 730 O O . MET A 1 94 ? 4.749 4.206 -17.673 1.00 78.56 94 MET A O 1
ATOM 734 N N . HIS A 1 95 ? 6.310 2.831 -18.518 1.00 86.56 95 HIS A N 1
ATOM 735 C CA . HIS A 1 95 ? 6.649 3.667 -19.669 1.00 86.56 95 HIS A CA 1
ATOM 736 C C . HIS A 1 95 ? 6.536 2.908 -21.001 1.00 86.56 95 HIS A C 1
ATOM 738 O O . HIS A 1 95 ? 7.527 2.795 -21.730 1.00 86.56 95 HIS A O 1
ATOM 744 N N . PRO A 1 96 ? 5.332 2.436 -21.378 1.00 83.50 96 PRO A N 1
ATOM 745 C CA . PRO A 1 96 ? 5.154 1.582 -22.553 1.00 83.50 96 PRO A CA 1
ATOM 746 C C . PRO A 1 96 ? 5.585 2.283 -23.846 1.00 83.50 96 PRO A C 1
ATOM 748 O O . PRO A 1 96 ? 6.282 1.703 -24.672 1.00 83.50 96 PRO A O 1
ATOM 751 N N . ILE A 1 97 ? 5.247 3.567 -23.993 1.00 85.75 97 ILE A N 1
ATOM 752 C CA . ILE A 1 97 ? 5.583 4.358 -25.186 1.00 85.75 97 ILE A CA 1
ATOM 753 C C . ILE A 1 97 ? 7.100 4.547 -25.308 1.00 85.75 97 ILE A C 1
ATOM 755 O O . ILE A 1 97 ? 7.670 4.358 -26.379 1.00 85.75 97 ILE A O 1
ATOM 759 N N . LEU A 1 98 ? 7.767 4.904 -24.209 1.00 85.88 98 L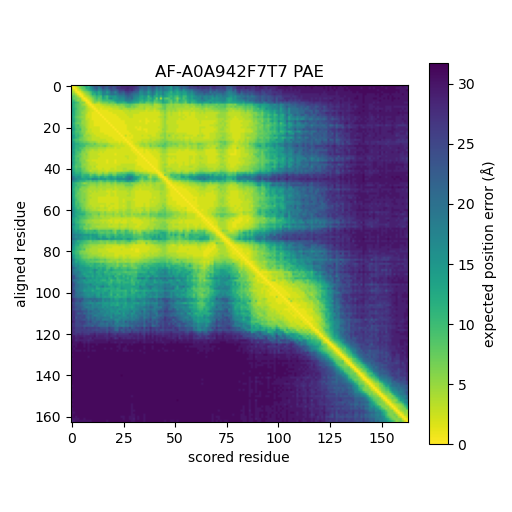EU A N 1
ATOM 760 C CA . LEU A 1 98 ? 9.211 5.139 -24.214 1.00 85.88 98 LEU A CA 1
ATOM 761 C C . LEU A 1 98 ? 9.982 3.840 -24.475 1.00 85.88 98 LEU A C 1
ATOM 763 O O . LEU A 1 98 ? 10.986 3.844 -25.184 1.00 85.88 98 LEU A O 1
ATOM 767 N N . TRP A 1 99 ? 9.485 2.721 -23.949 1.00 89.00 99 TRP A N 1
ATOM 768 C CA . TRP A 1 99 ? 10.045 1.401 -24.203 1.00 89.00 99 TRP A CA 1
ATOM 769 C C . TRP A 1 99 ? 9.958 1.001 -25.681 1.00 89.00 99 TRP A C 1
ATOM 771 O O . TRP A 1 99 ? 10.950 0.532 -26.240 1.00 89.00 99 TRP A O 1
ATOM 781 N N . GLU A 1 100 ? 8.824 1.244 -26.342 1.00 87.00 100 GLU A N 1
ATOM 782 C CA . GLU A 1 100 ? 8.678 1.009 -27.786 1.00 87.00 100 GLU A CA 1
ATOM 783 C C . GLU A 1 100 ? 9.651 1.864 -28.615 1.00 87.00 100 GLU A C 1
ATOM 785 O O . GLU A 1 100 ? 10.279 1.363 -29.549 1.00 87.00 100 GLU A O 1
ATOM 790 N N . VAL A 1 101 ? 9.870 3.126 -28.230 1.00 90.50 101 VAL A N 1
ATOM 791 C CA . VAL A 1 101 ? 10.863 3.996 -28.887 1.00 90.50 101 VAL A CA 1
ATOM 792 C C . VAL A 1 101 ? 12.282 3.439 -28.735 1.00 90.50 101 VAL A C 1
ATOM 794 O O . VAL A 1 101 ? 13.026 3.379 -29.715 1.00 90.50 101 VAL A O 1
ATOM 797 N N . ILE A 1 102 ? 12.659 2.990 -27.534 1.00 89.06 102 ILE A N 1
ATOM 798 C CA . ILE A 1 102 ? 13.979 2.393 -27.280 1.00 89.06 102 ILE A CA 1
ATOM 799 C C . ILE A 1 102 ? 14.172 1.128 -28.125 1.00 89.06 102 ILE A C 1
ATOM 801 O O . ILE A 1 102 ? 15.214 0.978 -28.767 1.00 89.06 102 ILE A O 1
ATOM 805 N N . LYS A 1 103 ? 13.168 0.241 -28.189 1.00 88.69 103 LYS A N 1
ATOM 806 C CA . LYS A 1 103 ? 13.215 -0.952 -29.053 1.00 88.69 103 LYS A CA 1
ATOM 807 C C . LYS A 1 103 ? 13.402 -0.583 -30.521 1.00 88.69 103 LYS A C 1
ATOM 809 O O . LYS A 1 103 ? 14.238 -1.185 -31.200 1.00 88.69 103 LYS A O 1
ATOM 814 N N . GLY A 1 104 ? 12.647 0.403 -31.005 1.00 86.31 104 GLY A N 1
ATOM 815 C CA . GLY A 1 104 ? 12.767 0.905 -32.373 1.00 86.31 104 GLY A CA 1
ATOM 816 C C . GLY A 1 104 ? 14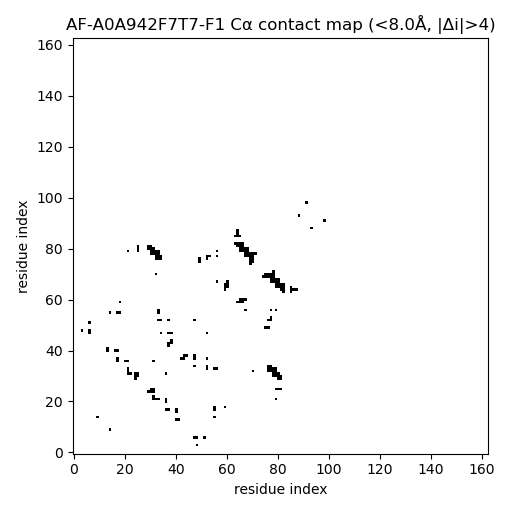.178 1.418 -32.668 1.00 86.31 104 GLY A C 1
ATOM 817 O O . GLY A 1 104 ? 14.775 1.038 -33.675 1.00 86.31 104 GLY A O 1
ATOM 818 N N . GLY A 1 105 ? 14.751 2.195 -31.744 1.00 89.00 105 GLY A N 1
ATOM 819 C CA . GLY A 1 105 ? 16.123 2.695 -31.842 1.00 89.00 105 GLY A CA 1
ATOM 820 C C . GLY A 1 105 ? 17.168 1.578 -31.905 1.00 89.00 105 GLY A C 1
ATOM 821 O O . GLY A 1 105 ? 18.008 1.574 -32.804 1.00 89.00 105 GLY A O 1
ATOM 822 N N . ILE A 1 106 ? 17.088 0.590 -31.007 1.00 91.31 106 ILE A N 1
ATOM 823 C CA . ILE A 1 106 ? 17.997 -0.569 -31.003 1.00 91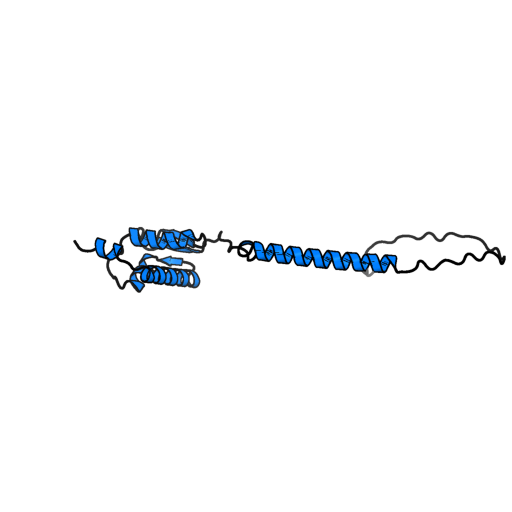.31 106 ILE A CA 1
ATOM 824 C C . ILE A 1 106 ? 17.899 -1.341 -32.325 1.00 91.31 106 ILE A C 1
ATOM 826 O O . ILE A 1 106 ? 18.919 -1.691 -32.918 1.00 91.31 106 ILE A O 1
ATOM 830 N N . THR A 1 107 ? 16.681 -1.563 -32.818 1.00 89.75 107 THR A N 1
ATOM 831 C CA . THR A 1 107 ? 16.438 -2.291 -34.073 1.00 89.75 107 THR A CA 1
ATOM 832 C C . THR A 1 107 ? 17.041 -1.560 -35.272 1.00 89.75 107 THR A C 1
ATOM 834 O O . THR A 1 107 ? 17.706 -2.179 -36.105 1.00 89.75 107 THR A O 1
ATOM 837 N N . ALA A 1 108 ? 16.875 -0.237 -35.341 1.00 88.31 108 ALA A N 1
ATOM 838 C CA . ALA A 1 108 ? 17.452 0.581 -36.403 1.00 88.31 108 ALA A CA 1
ATOM 839 C C . ALA A 1 108 ? 18.989 0.528 -36.396 1.00 88.31 108 ALA A C 1
ATOM 841 O O . ALA A 1 108 ? 19.603 0.308 -37.440 1.00 88.31 108 ALA A O 1
ATOM 842 N N . ILE A 1 109 ? 19.614 0.648 -35.219 1.00 88.69 109 ILE A N 1
ATOM 843 C CA . ILE A 1 109 ? 21.074 0.549 -35.069 1.00 88.69 109 ILE A CA 1
ATOM 844 C C . ILE A 1 109 ? 21.571 -0.827 -35.523 1.00 88.69 109 ILE A C 1
ATOM 846 O O . ILE A 1 109 ? 22.535 -0.914 -36.283 1.00 88.69 109 ILE A O 1
ATOM 850 N N . PHE A 1 110 ? 20.894 -1.904 -35.117 1.00 88.94 110 PHE A N 1
ATOM 851 C CA . PHE A 1 110 ? 21.273 -3.259 -35.514 1.00 88.94 110 PHE A CA 1
ATOM 852 C C . PHE A 1 110 ? 21.177 -3.452 -37.034 1.00 88.94 110 PHE A C 1
ATOM 854 O O . PHE A 1 110 ? 22.086 -4.009 -37.650 1.00 88.94 110 PHE A O 1
ATOM 861 N N . SER A 1 111 ? 20.125 -2.915 -37.660 1.00 85.00 111 SER A N 1
ATOM 862 C CA . SER A 1 111 ? 19.956 -2.935 -39.116 1.00 85.00 111 SER A CA 1
ATOM 863 C C . SER A 1 111 ? 21.078 -2.185 -39.842 1.00 85.00 111 SER A C 1
ATOM 865 O O . SER A 1 111 ? 21.574 -2.658 -40.868 1.00 85.00 111 SER A O 1
ATOM 867 N N . ILE A 1 112 ? 21.515 -1.038 -39.310 1.00 86.88 112 ILE A N 1
ATOM 868 C CA . ILE A 1 112 ? 22.638 -0.269 -39.866 1.00 86.88 112 ILE A CA 1
ATOM 869 C C . ILE A 1 112 ? 23.938 -1.073 -39.753 1.00 86.88 112 ILE A C 1
ATOM 871 O O . ILE A 1 112 ? 24.646 -1.219 -40.747 1.00 86.88 112 ILE A O 1
ATOM 875 N N . ILE A 1 113 ? 24.230 -1.651 -38.584 1.00 85.69 113 ILE A N 1
ATOM 876 C CA . ILE A 1 113 ? 25.441 -2.457 -38.361 1.00 85.69 113 ILE A CA 1
ATOM 877 C C . ILE A 1 113 ? 25.489 -3.649 -39.324 1.00 85.69 113 ILE A C 1
ATOM 879 O O . ILE A 1 113 ? 26.503 -3.864 -39.987 1.00 85.69 113 ILE A O 1
ATOM 883 N N . VAL A 1 114 ? 24.390 -4.398 -39.453 1.00 83.69 114 VAL A N 1
ATOM 884 C CA . VAL A 1 114 ? 24.299 -5.532 -40.387 1.00 83.69 114 VAL A CA 1
ATOM 885 C C . VAL A 1 114 ? 24.522 -5.067 -41.827 1.00 83.69 114 VAL A C 1
ATOM 887 O O . VAL A 1 114 ? 25.296 -5.690 -42.554 1.00 83.69 114 VAL A O 1
ATOM 890 N N . SER A 1 115 ? 23.919 -3.945 -42.224 1.00 75.31 115 SER A N 1
ATOM 891 C CA . SER A 1 115 ? 24.081 -3.381 -43.570 1.00 75.31 115 SER A CA 1
ATOM 892 C C . SER A 1 115 ? 25.528 -2.971 -43.860 1.00 75.31 115 SER A C 1
ATOM 894 O O . SER A 1 115 ? 26.039 -3.236 -44.950 1.00 75.31 115 SER A O 1
ATOM 896 N N . VAL A 1 116 ? 26.226 -2.385 -42.882 1.00 81.12 116 VAL A N 1
ATOM 897 C CA . VAL A 1 116 ? 27.650 -2.033 -42.994 1.00 81.12 116 VAL A CA 1
ATOM 898 C C . VAL A 1 116 ? 28.520 -3.288 -43.101 1.00 81.12 116 VAL A C 1
ATOM 900 O O . VAL A 1 116 ? 29.360 -3.368 -43.994 1.00 81.12 116 VAL A O 1
ATOM 903 N N . ILE A 1 117 ? 28.293 -4.304 -42.262 1.00 75.81 117 ILE A N 1
ATOM 904 C CA . ILE A 1 117 ? 29.047 -5.570 -42.308 1.00 75.81 117 ILE A CA 1
ATOM 905 C C . ILE A 1 117 ? 28.861 -6.280 -43.659 1.00 75.81 117 ILE A C 1
ATOM 907 O O . ILE A 1 117 ? 29.833 -6.774 -44.235 1.00 75.81 117 ILE A O 1
ATOM 911 N N . LEU A 1 118 ? 27.633 -6.325 -44.187 1.00 69.56 118 LEU A N 1
ATOM 912 C CA . LEU A 1 118 ? 27.363 -6.883 -45.515 1.00 69.56 118 LEU A CA 1
ATOM 913 C C . LEU A 1 118 ? 28.050 -6.074 -46.620 1.00 69.56 118 LEU A C 1
ATOM 915 O O . LEU A 1 118 ? 28.658 -6.666 -47.509 1.00 69.56 118 LEU A O 1
ATOM 919 N N . SER A 1 119 ? 28.023 -4.744 -46.534 1.00 62.03 119 SER A N 1
ATOM 920 C CA . SER A 1 119 ? 28.683 -3.872 -47.513 1.00 62.03 119 SER A CA 1
ATOM 921 C C . SER A 1 119 ? 30.203 -4.071 -47.525 1.00 62.03 119 SER A C 1
ATOM 923 O O . SER A 1 119 ? 30.797 -4.155 -48.596 1.00 62.03 119 SER A O 1
ATOM 925 N N . ILE A 1 120 ? 30.837 -4.253 -46.361 1.00 61.94 120 ILE A N 1
ATOM 926 C CA . ILE A 1 120 ? 32.277 -4.558 -46.256 1.00 61.94 120 ILE A CA 1
ATOM 927 C C . ILE A 1 120 ? 32.610 -5.922 -46.884 1.00 61.94 120 ILE A C 1
ATOM 929 O O . ILE A 1 120 ? 33.625 -6.055 -47.569 1.00 61.94 120 ILE A O 1
ATOM 933 N N . LYS A 1 121 ? 31.754 -6.937 -46.703 1.00 57.47 121 LYS A N 1
ATOM 934 C CA . LYS A 1 121 ? 31.942 -8.254 -47.340 1.00 57.47 121 LYS A CA 1
ATOM 935 C C . LYS A 1 121 ? 31.806 -8.208 -48.864 1.00 57.47 121 LYS A C 1
ATOM 937 O O . LYS A 1 121 ? 32.468 -8.988 -49.539 1.00 57.47 121 LYS A O 1
ATOM 942 N N . ILE A 1 122 ? 30.969 -7.318 -49.395 1.00 54.69 122 ILE A N 1
ATOM 943 C CA . ILE A 1 122 ? 30.766 -7.145 -50.843 1.00 54.69 122 ILE A CA 1
ATOM 944 C C . ILE A 1 122 ? 31.891 -6.298 -51.465 1.00 54.69 122 ILE A C 1
ATOM 946 O O . ILE A 1 122 ? 32.273 -6.549 -52.604 1.00 54.69 122 ILE A O 1
ATOM 950 N N . LEU A 1 123 ? 32.460 -5.342 -50.717 1.00 50.25 123 LEU A N 1
ATOM 951 C CA . LEU A 1 123 ? 33.582 -4.506 -51.167 1.00 50.25 123 LEU A CA 1
ATOM 952 C C . LEU A 1 123 ? 34.971 -5.123 -50.969 1.00 50.25 123 LEU A C 1
ATOM 954 O O . LEU A 1 123 ? 35.941 -4.541 -51.445 1.00 50.25 123 LEU A O 1
ATOM 958 N N . SER A 1 124 ? 35.106 -6.276 -50.310 1.00 45.62 124 SER A N 1
ATOM 959 C CA . SER A 1 124 ? 36.353 -7.042 -50.393 1.00 45.62 124 SER A CA 1
ATOM 960 C C . SER A 1 124 ? 36.474 -7.616 -51.806 1.00 45.62 124 SER A C 1
ATOM 962 O O . SER A 1 124 ? 35.703 -8.518 -52.151 1.00 45.62 124 SER A O 1
ATOM 964 N N 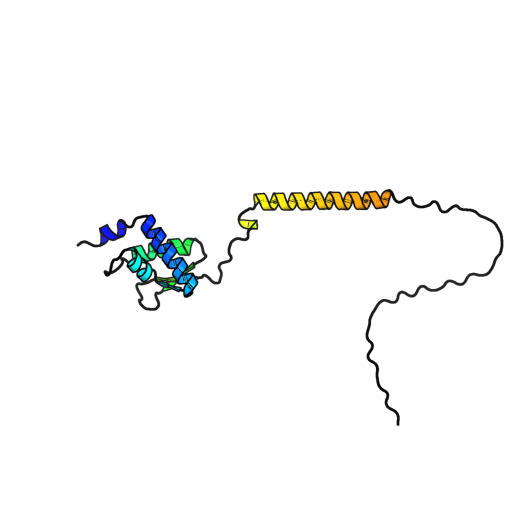. PRO A 1 125 ? 37.399 -7.122 -52.653 1.00 47.38 125 PRO A N 1
ATOM 965 C CA . PRO A 1 125 ? 37.581 -7.694 -53.971 1.00 47.38 125 PRO A CA 1
ATOM 966 C C . PRO A 1 125 ? 37.968 -9.161 -53.791 1.00 47.38 125 PRO A C 1
ATOM 968 O O . PRO A 1 125 ? 38.944 -9.485 -53.111 1.00 47.38 125 PRO A O 1
ATOM 971 N N . LYS A 1 126 ? 37.211 -10.066 -54.420 1.00 51.75 126 LYS A N 1
ATOM 972 C CA . LYS A 1 126 ? 37.777 -11.359 -54.800 1.00 51.75 126 LYS A CA 1
ATOM 973 C C . LYS A 1 126 ? 38.990 -11.026 -55.655 1.00 51.75 126 LYS A C 1
ATOM 975 O O . LYS A 1 126 ? 38.828 -10.554 -56.778 1.00 51.75 126 LYS A O 1
ATOM 980 N N . VAL A 1 127 ? 40.184 -11.215 -55.100 1.00 42.47 127 VAL A N 1
ATOM 981 C CA . VAL A 1 127 ? 41.423 -11.188 -55.873 1.00 42.47 127 VAL A CA 1
ATOM 982 C C . VAL A 1 127 ? 41.194 -12.107 -57.077 1.00 42.47 127 VAL A C 1
ATOM 984 O O . VAL A 1 127 ? 40.835 -13.272 -56.867 1.00 42.47 127 VAL A O 1
ATOM 987 N N . PRO A 1 128 ? 41.313 -11.621 -58.325 1.00 41.50 128 PRO A N 1
ATOM 988 C CA . PRO A 1 128 ? 41.299 -12.503 -59.474 1.00 41.50 128 PRO A CA 1
ATOM 989 C C . PRO A 1 128 ? 42.510 -13.419 -59.318 1.00 41.50 128 PRO A C 1
ATOM 991 O O . PRO A 1 128 ? 43.646 -12.950 -59.310 1.00 41.50 128 PRO A O 1
ATOM 994 N N . GLN A 1 129 ? 42.281 -14.719 -59.138 1.00 42.56 129 GLN A N 1
ATOM 995 C CA . GLN A 1 129 ? 43.335 -15.693 -59.383 1.00 42.56 129 GLN A CA 1
ATOM 996 C C . GLN A 1 129 ? 43.677 -15.572 -60.867 1.00 42.56 129 GLN A C 1
ATOM 998 O O . GLN A 1 129 ? 42.898 -16.004 -61.717 1.00 42.56 129 GLN A O 1
ATOM 1003 N N . GLU A 1 130 ? 44.809 -14.939 -61.174 1.00 35.12 130 GLU A N 1
ATOM 1004 C CA . GLU A 1 130 ? 45.412 -15.043 -62.494 1.00 35.12 130 GLU A CA 1
ATOM 1005 C C . GLU A 1 130 ? 45.577 -16.525 -62.820 1.00 35.12 130 GLU A C 1
ATOM 1007 O O . GLU A 1 130 ? 46.357 -17.257 -62.209 1.00 35.12 130 GLU A O 1
ATOM 1012 N N . SER A 1 131 ? 44.811 -16.972 -63.809 1.00 45.31 131 SER A N 1
ATOM 1013 C CA . SER A 1 131 ? 45.161 -18.146 -64.575 1.00 45.31 131 SER A CA 1
ATOM 1014 C C . SER A 1 131 ? 46.424 -17.810 -65.364 1.00 45.31 131 SER A C 1
ATOM 1016 O O . SER A 1 131 ? 46.343 -17.102 -66.366 1.00 45.31 131 SER A O 1
ATOM 1018 N N . ASN A 1 132 ? 47.572 -18.348 -64.964 1.00 32.44 132 ASN A N 1
ATOM 1019 C CA . ASN A 1 132 ? 48.665 -18.541 -65.906 1.00 32.44 132 ASN A CA 1
ATOM 1020 C C . ASN A 1 132 ? 48.994 -20.028 -65.993 1.00 32.44 132 ASN A C 1
ATOM 1022 O O . ASN A 1 132 ? 49.499 -20.653 -65.061 1.00 32.44 132 ASN A O 1
ATOM 1026 N N . LYS A 1 133 ? 48.611 -20.600 -67.137 1.00 37.44 133 LYS A N 1
ATOM 1027 C CA . LYS A 1 133 ? 49.019 -21.929 -67.578 1.00 37.44 133 LYS A CA 1
ATOM 1028 C C . LYS A 1 133 ? 50.451 -21.859 -68.110 1.00 37.44 133 LYS A C 1
ATOM 1030 O O . LYS A 1 133 ? 50.802 -20.924 -68.817 1.00 37.44 133 LYS A O 1
ATOM 1035 N N . HIS A 1 134 ? 51.161 -22.957 -67.862 1.00 30.16 134 HIS A N 1
ATOM 1036 C CA . HIS A 1 134 ? 52.427 -23.398 -68.446 1.00 30.16 134 HIS A CA 1
ATOM 1037 C C . HIS A 1 134 ? 53.722 -22.754 -67.931 1.00 30.16 134 HIS A C 1
ATOM 1039 O O . HIS A 1 134 ? 54.265 -21.830 -68.519 1.00 30.16 134 HIS A O 1
ATOM 1045 N N . ASN A 1 135 ? 54.350 -23.441 -66.973 1.00 32.19 135 ASN A N 1
ATOM 1046 C CA . ASN A 1 135 ? 55.483 -24.265 -67.385 1.00 32.19 135 ASN A CA 1
ATOM 1047 C C . ASN A 1 135 ? 55.511 -25.597 -66.627 1.00 32.19 135 ASN A C 1
ATOM 1049 O O . ASN A 1 135 ? 55.072 -25.711 -65.486 1.00 32.19 135 ASN A O 1
ATOM 1053 N N . THR A 1 136 ? 55.923 -26.612 -67.365 1.00 39.91 136 THR A N 1
ATOM 1054 C CA . THR A 1 136 ? 55.830 -28.038 -67.083 1.00 39.91 136 THR A CA 1
ATOM 1055 C C . THR A 1 136 ? 56.901 -28.465 -66.085 1.00 39.91 136 THR A C 1
ATOM 1057 O O . THR A 1 136 ? 58.076 -28.403 -66.416 1.00 39.91 136 THR A O 1
ATOM 1060 N N . GLU A 1 137 ? 56.508 -28.993 -64.927 1.00 35.19 137 GLU A N 1
ATOM 1061 C CA . GLU A 1 137 ? 57.228 -30.118 -64.329 1.00 35.19 137 GLU A CA 1
ATOM 1062 C C . GLU A 1 137 ? 56.250 -30.956 -63.503 1.00 35.19 137 GLU A C 1
ATOM 1064 O O . GLU A 1 137 ? 55.654 -30.525 -62.518 1.00 35.19 137 GLU A O 1
ATOM 1069 N N . SER A 1 138 ? 55.989 -32.148 -64.016 1.00 37.22 138 SER A N 1
ATOM 1070 C CA . SER A 1 138 ? 55.101 -33.152 -63.456 1.00 37.22 138 SER A CA 1
ATOM 1071 C C . SER A 1 138 ? 55.793 -33.888 -62.315 1.00 37.22 138 SER A C 1
ATOM 1073 O O . SER A 1 138 ? 56.704 -34.665 -62.583 1.00 37.22 138 SER A O 1
ATOM 1075 N N . VAL A 1 139 ? 55.311 -33.723 -61.080 1.00 33.81 139 VAL A N 1
ATOM 1076 C CA . VAL A 1 139 ? 55.551 -34.682 -59.991 1.00 33.81 139 VAL A CA 1
ATOM 1077 C C . VAL A 1 139 ? 54.264 -34.874 -59.181 1.00 33.81 139 VAL A C 1
ATOM 1079 O O . VAL A 1 139 ? 53.823 -34.004 -58.440 1.00 33.81 139 VAL A O 1
ATOM 1082 N N . GLU A 1 140 ? 53.647 -36.020 -59.458 1.00 33.25 140 GLU A N 1
ATOM 1083 C CA . GLU A 1 140 ? 52.865 -36.924 -58.607 1.00 33.25 140 GLU A CA 1
ATOM 1084 C C . GLU A 1 140 ? 52.009 -36.385 -57.439 1.00 33.25 140 GLU A C 1
ATOM 1086 O O . GLU A 1 140 ? 52.466 -35.807 -56.457 1.00 33.25 140 GLU A O 1
ATOM 1091 N N . VAL A 1 141 ? 50.714 -36.693 -57.537 1.00 34.28 141 VAL A N 1
ATOM 1092 C CA . VAL A 1 141 ? 49.648 -36.393 -56.579 1.00 34.28 141 VAL A CA 1
ATOM 1093 C C . VAL A 1 141 ? 49.687 -37.368 -55.399 1.00 34.28 141 VAL A C 1
ATOM 1095 O O . VAL A 1 141 ? 49.686 -38.582 -55.585 1.00 34.28 141 VAL A O 1
ATOM 1098 N N . THR A 1 142 ? 49.553 -36.863 -54.171 1.00 33.81 142 THR A N 1
ATOM 1099 C CA . THR A 1 142 ? 48.946 -37.642 -53.077 1.00 33.81 142 THR A CA 1
ATOM 1100 C C . THR A 1 142 ? 48.017 -36.738 -52.259 1.00 33.81 142 THR A C 1
ATOM 1102 O O . THR A 1 142 ? 48.470 -35.718 -51.741 1.00 33.81 142 THR A O 1
ATOM 1105 N N . PRO A 1 143 ? 46.713 -37.050 -52.129 1.00 38.97 143 PRO A N 1
ATOM 1106 C CA . PRO A 1 143 ? 45.786 -36.209 -51.380 1.00 38.97 143 PRO A CA 1
ATOM 1107 C C . PRO A 1 143 ? 45.972 -36.424 -49.872 1.00 38.97 143 PRO A C 1
ATOM 1109 O O . PRO A 1 143 ? 45.686 -37.502 -49.346 1.00 38.97 143 PRO A O 1
ATOM 1112 N N . GLN A 1 144 ? 46.418 -35.393 -49.148 1.00 34.50 144 GLN A N 1
ATOM 1113 C CA . GLN A 1 144 ? 46.367 -35.414 -47.687 1.00 34.50 144 GLN A CA 1
ATOM 1114 C C . GLN A 1 144 ? 44.920 -35.249 -47.212 1.00 34.50 144 GLN A C 1
ATOM 1116 O O . GLN A 1 144 ? 44.288 -34.203 -47.343 1.00 34.50 144 GLN A O 1
ATOM 1121 N N . LYS A 1 145 ? 44.413 -36.339 -46.641 1.00 34.72 145 LYS A N 1
ATOM 1122 C CA . LYS A 1 145 ? 43.195 -36.448 -45.840 1.00 34.72 145 LYS A CA 1
ATOM 1123 C C . LYS A 1 145 ? 43.203 -35.403 -44.716 1.00 34.72 145 LYS A C 1
ATOM 1125 O O . LYS A 1 145 ? 43.895 -35.580 -43.716 1.00 34.72 145 LYS A O 1
ATOM 1130 N N . ILE A 1 146 ? 42.406 -34.344 -44.851 1.00 34.34 146 ILE A N 1
ATOM 1131 C CA . ILE A 1 146 ? 42.122 -33.422 -43.746 1.00 34.34 146 ILE A CA 1
ATOM 1132 C C . ILE A 1 146 ? 41.201 -34.158 -42.769 1.00 34.34 146 ILE A C 1
ATOM 1134 O O . ILE A 1 146 ? 40.023 -34.384 -43.039 1.00 34.34 146 ILE A O 1
ATOM 1138 N N . VAL A 1 147 ? 41.768 -34.596 -41.649 1.00 35.34 147 VAL A N 1
ATOM 1139 C CA . VAL A 1 147 ? 41.024 -35.156 -40.520 1.00 35.34 147 VAL A CA 1
ATOM 1140 C C . VAL A 1 147 ? 40.534 -33.991 -39.665 1.00 35.34 147 VAL A C 1
ATOM 1142 O O . VAL A 1 147 ? 41.336 -33.283 -39.061 1.00 35.34 147 VAL A O 1
ATOM 1145 N N . ILE A 1 148 ? 39.215 -33.809 -39.600 1.00 39.06 148 ILE A N 1
ATOM 1146 C CA . ILE A 1 148 ? 38.562 -32.961 -38.599 1.00 39.06 148 ILE A CA 1
ATOM 1147 C C . ILE A 1 148 ? 38.762 -33.645 -37.241 1.00 39.06 148 ILE A C 1
ATOM 1149 O O . ILE A 1 148 ? 38.322 -34.780 -37.051 1.00 39.06 148 ILE A O 1
ATOM 1153 N N . ARG A 1 149 ? 39.455 -32.990 -36.306 1.00 36.84 149 ARG A N 1
ATOM 1154 C CA . ARG A 1 149 ? 39.482 -33.395 -34.896 1.00 36.84 149 ARG A CA 1
ATOM 1155 C C . ARG A 1 149 ? 38.858 -32.294 -34.063 1.00 36.84 149 ARG A C 1
ATOM 1157 O O . ARG A 1 149 ? 39.526 -31.337 -33.685 1.00 36.84 149 ARG A O 1
ATOM 1164 N N . ASP A 1 150 ? 37.580 -32.483 -33.779 1.00 32.62 150 ASP A N 1
ATOM 1165 C CA . ASP A 1 150 ? 36.966 -31.881 -32.614 1.00 32.62 150 ASP A CA 1
ATOM 1166 C C . ASP A 1 150 ? 37.488 -32.554 -31.339 1.00 32.62 150 ASP A C 1
ATOM 1168 O O . ASP A 1 150 ? 37.679 -33.771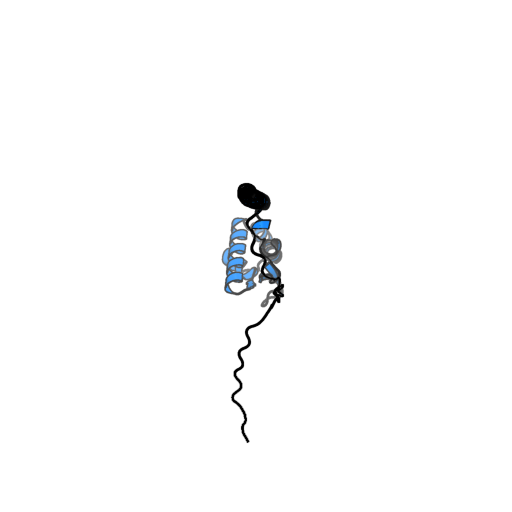 -31.266 1.00 32.62 150 ASP A O 1
ATOM 1172 N N . THR A 1 151 ? 37.567 -31.718 -30.306 1.00 34.75 151 THR A N 1
ATOM 1173 C CA . THR A 1 151 ? 37.334 -32.007 -28.884 1.00 34.75 151 THR A CA 1
ATOM 1174 C C . THR A 1 151 ? 38.444 -32.550 -27.960 1.00 34.75 151 THR A C 1
ATOM 1176 O O . THR A 1 151 ? 38.925 -33.671 -28.074 1.00 34.75 151 THR A O 1
ATOM 1179 N N . VAL A 1 152 ? 38.645 -31.724 -26.916 1.00 34.47 152 VAL A N 1
ATOM 1180 C CA . VAL A 1 152 ? 38.707 -32.028 -25.468 1.00 34.47 152 VAL A CA 1
ATOM 1181 C C . VAL A 1 152 ? 40.090 -32.165 -24.819 1.00 34.47 152 VAL A C 1
ATOM 1183 O O . VAL A 1 152 ? 40.812 -33.144 -24.969 1.00 34.47 152 VAL A O 1
ATOM 1186 N N . TYR A 1 153 ? 40.380 -31.157 -23.988 1.00 39.66 153 TYR A N 1
ATOM 1187 C CA . TYR A 1 153 ? 41.296 -31.218 -22.853 1.00 39.66 153 TYR A CA 1
ATOM 1188 C C . TYR A 1 153 ? 40.795 -32.246 -21.835 1.00 39.66 153 TYR A C 1
ATOM 1190 O O . TYR A 1 153 ? 39.750 -32.037 -21.229 1.00 39.66 153 TYR A O 1
ATOM 1198 N N . LEU A 1 154 ? 41.583 -33.292 -21.601 1.00 36.34 154 LEU A N 1
ATOM 1199 C CA . LEU A 1 154 ? 41.601 -34.079 -20.367 1.00 36.34 154 LEU A CA 1
ATOM 1200 C C . LEU A 1 154 ? 43.026 -34.624 -20.215 1.00 36.34 154 LEU A C 1
ATOM 1202 O O . LEU A 1 154 ? 43.412 -35.583 -20.878 1.00 36.34 154 LEU A O 1
ATOM 1206 N N . SER A 1 155 ? 43.837 -33.976 -19.381 1.00 37.78 155 SER A N 1
ATOM 1207 C CA . SER A 1 155 ? 45.141 -34.492 -18.963 1.00 37.78 155 SER A CA 1
ATOM 1208 C C . SER A 1 155 ? 45.026 -35.047 -17.545 1.00 37.78 155 SER A C 1
ATOM 1210 O O . SER A 1 155 ? 45.339 -34.350 -16.584 1.00 37.78 155 SER A O 1
ATOM 1212 N N . ASP A 1 156 ? 44.577 -36.298 -17.442 1.00 38.38 156 ASP A N 1
ATOM 1213 C CA . ASP A 1 156 ? 44.804 -37.157 -16.277 1.00 38.38 156 ASP A CA 1
ATOM 1214 C C . ASP A 1 156 ? 46.112 -37.930 -16.505 1.00 38.38 156 ASP A C 1
ATOM 1216 O O . ASP A 1 156 ? 46.181 -38.880 -17.291 1.00 38.38 156 ASP A O 1
ATOM 1220 N N . SER A 1 157 ? 47.189 -37.502 -15.847 1.00 41.72 157 SER A N 1
ATOM 1221 C CA . SER A 1 157 ? 48.459 -38.225 -15.830 1.00 41.72 157 SER A CA 1
ATOM 1222 C C . SER A 1 157 ? 48.435 -39.315 -14.756 1.00 41.72 157 SER A C 1
ATOM 1224 O O . SER A 1 157 ? 48.693 -39.103 -13.575 1.00 41.72 157 SER A O 1
ATOM 1226 N N . MET A 1 158 ? 48.168 -40.533 -15.217 1.00 41.09 158 MET A N 1
ATOM 1227 C CA . MET A 1 158 ? 48.411 -41.789 -14.510 1.00 41.09 158 MET A CA 1
ATOM 1228 C C . MET A 1 158 ? 49.898 -41.967 -14.153 1.00 41.09 158 MET A C 1
ATOM 1230 O O . MET A 1 158 ? 50.746 -42.092 -15.040 1.00 41.09 158 MET A O 1
ATOM 1234 N N . LEU A 1 159 ? 50.206 -42.126 -12.863 1.00 40.88 159 LEU A N 1
ATOM 1235 C CA . LEU A 1 159 ? 51.471 -42.696 -12.380 1.00 40.88 159 LEU A CA 1
ATOM 1236 C C . LEU A 1 159 ? 51.305 -44.206 -12.115 1.00 40.88 159 LEU A C 1
ATOM 1238 O O . LEU A 1 159 ? 51.009 -44.672 -11.024 1.00 40.88 159 LEU A O 1
ATOM 1242 N N . LYS A 1 160 ? 51.438 -44.946 -13.219 1.00 40.97 160 LYS A N 1
ATOM 1243 C CA . LYS A 1 160 ? 52.120 -46.238 -13.428 1.00 40.97 160 LYS A CA 1
ATOM 1244 C C . LYS A 1 160 ? 52.364 -47.173 -12.219 1.00 40.97 160 LYS A C 1
ATOM 1246 O O . LYS A 1 160 ? 53.302 -46.996 -11.450 1.00 40.97 160 LYS A O 1
ATOM 1251 N N . LYS A 1 161 ? 51.644 -48.304 -12.233 1.00 39.59 161 LYS A N 1
ATOM 1252 C CA . LYS A 1 161 ? 52.067 -49.616 -11.698 1.00 39.59 161 LYS A CA 1
ATOM 1253 C C . LYS A 1 161 ? 53.352 -50.110 -12.385 1.00 39.59 161 LYS A C 1
ATOM 1255 O O . LYS A 1 161 ? 53.427 -50.108 -13.616 1.00 39.59 161 LYS A O 1
ATOM 1260 N N . ARG A 1 162 ? 54.289 -50.667 -11.615 1.00 46.12 162 ARG A N 1
ATOM 1261 C CA . ARG A 1 162 ? 55.171 -51.767 -12.040 1.00 46.12 162 ARG A CA 1
ATOM 1262 C C . ARG A 1 162 ? 55.260 -52.795 -10.907 1.00 46.12 162 ARG A C 1
ATOM 1264 O O . ARG A 1 162 ? 55.292 -52.389 -9.753 1.00 46.12 162 ARG A O 1
ATOM 1271 N N . HIS A 1 163 ? 55.203 -54.054 -11.346 1.00 36.97 163 HIS A N 1
ATOM 1272 C CA . HIS A 1 163 ? 55.455 -55.348 -10.700 1.00 36.97 163 HIS A CA 1
ATOM 1273 C C . HIS A 1 163 ? 55.964 -55.372 -9.260 1.00 36.97 163 HIS A C 1
ATOM 1275 O O . HIS A 1 163 ? 57.008 -54.739 -9.000 1.00 36.97 163 HIS A O 1
#

Solvent-accessible surface area (backbone atoms only — not comparable to full-atom values): 10342 Å² total; per-residue (Å²): 144,75,64,71,69,60,68,73,62,67,48,70,68,58,52,50,52,29,52,53,48,38,54,50,35,23,71,78,64,52,41,24,50,43,59,59,33,47,30,68,73,69,68,47,89,62,87,77,58,61,69,56,46,52,53,57,48,49,62,52,33,70,73,50,52,28,38,79,41,77,20,93,90,38,87,86,37,43,22,39,29,68,31,88,84,48,71,79,78,49,72,58,71,77,34,53,70,62,45,52,52,52,52,52,51,54,51,52,53,52,52,50,52,52,51,51,56,52,49,52,63,68,67,51,74,78,74,78,78,78,85,76,84,85,81,92,79,92,78,83,92,75,88,81,79,84,75,87,79,82,84,82,95,76,90,80,84,81,86,75,90,77,135

Radius of gyration: 38.4 Å; Cα contacts (8 Å, |Δi|>4): 114; chains: 1; bounding box: 82×71×91 Å